Protein AF-A0A1D2X0X1-F1 (afdb_monomer_lite)

Structure (mmCIF, N/CA/C/O backbone):
data_AF-A0A1D2X0X1-F1
#
_entry.id   AF-A0A1D2X0X1-F1
#
loop_
_atom_site.group_PDB
_atom_site.id
_atom_site.type_symbol
_atom_site.label_atom_id
_atom_site.label_alt_id
_atom_site.label_comp_id
_atom_site.label_asym_id
_atom_site.label_entity_id
_atom_site.label_seq_id
_atom_site.pdbx_PDB_ins_code
_atom_site.Cartn_x
_atom_site.Cartn_y
_atom_site.Cartn_z
_atom_site.occupancy
_atom_site.B_iso_or_equiv
_atom_site.auth_seq_id
_atom_site.auth_comp_id
_atom_site.auth_asym_id
_atom_site.auth_atom_id
_atom_site.pdbx_PDB_model_num
ATOM 1 N N . MET A 1 1 ? 29.773 5.468 -53.643 1.00 61.97 1 MET A N 1
ATOM 2 C CA . MET A 1 1 ? 28.928 6.617 -53.237 1.00 61.97 1 MET A CA 1
ATOM 3 C C . MET A 1 1 ? 27.616 6.232 -52.549 1.00 61.97 1 MET A C 1
ATOM 5 O O . MET A 1 1 ? 27.159 7.036 -51.750 1.00 61.97 1 MET A O 1
ATOM 9 N N . ASN A 1 2 ? 26.991 5.072 -52.814 1.00 73.50 2 ASN A N 1
ATOM 10 C CA . ASN A 1 2 ? 25.736 4.697 -52.133 1.00 73.50 2 ASN A CA 1
ATOM 11 C C . ASN A 1 2 ? 25.970 4.148 -50.710 1.00 73.50 2 ASN A C 1
ATOM 13 O O . ASN A 1 2 ? 25.295 4.549 -49.770 1.00 73.50 2 ASN A O 1
ATOM 17 N N . ASN A 1 3 ? 27.006 3.321 -50.540 1.00 83.44 3 ASN A N 1
ATOM 18 C CA . ASN A 1 3 ? 27.314 2.669 -49.263 1.00 83.44 3 ASN A CA 1
ATOM 19 C C . ASN A 1 3 ? 27.646 3.668 -48.139 1.00 83.44 3 ASN A C 1
ATOM 21 O O . ASN A 1 3 ? 27.204 3.473 -47.015 1.00 83.44 3 ASN A O 1
ATOM 25 N N . ASP A 1 4 ? 28.338 4.775 -48.437 1.00 90.62 4 ASP A N 1
ATOM 26 C CA . ASP A 1 4 ? 28.679 5.795 -47.428 1.00 90.62 4 ASP A CA 1
ATOM 27 C C . ASP A 1 4 ? 27.447 6.538 -46.892 1.00 90.62 4 ASP A C 1
ATOM 29 O O . ASP A 1 4 ? 27.435 6.982 -45.745 1.00 90.62 4 ASP A O 1
ATOM 33 N N . LYS A 1 5 ? 26.401 6.693 -47.716 1.00 91.38 5 LYS A N 1
ATOM 34 C CA . LYS A 1 5 ? 25.130 7.284 -47.274 1.00 91.38 5 LYS A CA 1
ATOM 35 C C . LYS A 1 5 ? 24.386 6.321 -46.357 1.00 91.38 5 LYS A C 1
ATOM 37 O O . LYS A 1 5 ? 23.976 6.728 -45.277 1.00 91.38 5 LYS A O 1
ATOM 42 N N . THR A 1 6 ? 24.307 5.049 -46.747 1.00 95.06 6 THR A N 1
ATOM 43 C CA . THR A 1 6 ? 23.699 3.994 -45.928 1.00 95.06 6 THR A CA 1
ATOM 44 C C . THR A 1 6 ? 24.412 3.836 -44.584 1.00 95.06 6 THR A C 1
ATOM 46 O O . THR A 1 6 ? 23.749 3.744 -43.559 1.00 95.06 6 THR A O 1
ATOM 49 N N . ILE A 1 7 ? 25.749 3.878 -44.554 1.00 96.38 7 ILE A N 1
ATOM 50 C CA . ILE A 1 7 ? 26.522 3.827 -43.301 1.00 96.38 7 ILE A CA 1
ATOM 51 C C . ILE A 1 7 ? 26.150 5.002 -42.388 1.00 96.38 7 ILE A C 1
ATOM 53 O O . ILE A 1 7 ? 25.813 4.784 -41.229 1.00 96.38 7 ILE A O 1
ATOM 57 N N . LYS A 1 8 ? 26.111 6.233 -42.913 1.00 96.69 8 LYS A N 1
ATOM 58 C CA . LYS A 1 8 ? 25.732 7.417 -42.122 1.00 96.69 8 LYS A CA 1
ATOM 59 C C . LYS A 1 8 ? 24.296 7.367 -41.600 1.00 96.69 8 LYS A C 1
ATOM 61 O O . LYS A 1 8 ? 24.014 7.894 -40.527 1.00 96.69 8 LYS A O 1
ATOM 66 N N . GLU A 1 9 ? 23.370 6.794 -42.361 1.00 97.00 9 GLU A N 1
ATOM 67 C CA . GLU A 1 9 ? 21.982 6.601 -41.924 1.00 97.00 9 GLU A CA 1
ATOM 68 C C . GLU A 1 9 ? 21.896 5.568 -40.796 1.00 97.00 9 GLU A C 1
ATOM 70 O O . GLU A 1 9 ? 21.239 5.824 -39.788 1.00 97.00 9 GLU A O 1
ATOM 75 N N . LEU A 1 10 ? 22.632 4.459 -40.911 1.00 97.56 10 LEU A N 1
ATOM 76 C CA . LEU A 1 10 ? 22.726 3.447 -39.859 1.00 97.56 10 LEU A CA 1
ATOM 77 C C . LEU A 1 10 ? 23.386 3.992 -38.585 1.00 97.56 10 LEU A C 1
ATOM 79 O O . LEU A 1 10 ? 22.914 3.704 -37.491 1.00 97.56 10 LEU A O 1
ATOM 83 N N . GLU A 1 11 ? 24.427 4.820 -38.691 1.00 97.88 11 GLU A N 1
ATOM 84 C CA . GLU A 1 11 ? 25.064 5.467 -37.532 1.00 97.88 11 GLU A CA 1
ATOM 85 C C . GLU A 1 11 ? 24.099 6.397 -36.780 1.00 97.88 11 GLU A C 1
ATOM 87 O O . GLU A 1 11 ? 24.062 6.407 -35.544 1.00 97.88 11 GLU A O 1
ATOM 92 N N . LYS A 1 12 ? 23.281 7.161 -37.517 1.00 97.88 12 LYS A N 1
ATOM 93 C CA . LYS A 1 12 ? 22.231 8.003 -36.924 1.00 97.88 12 LYS A CA 1
ATOM 94 C C . LYS A 1 12 ? 21.179 7.165 -36.216 1.00 97.88 12 LYS A C 1
ATOM 96 O O . LYS A 1 12 ? 20.780 7.511 -35.108 1.00 97.88 12 LYS A O 1
ATOM 101 N N . GLU A 1 13 ? 20.760 6.071 -36.838 1.00 98.12 13 GLU A N 1
ATOM 102 C CA . GLU A 1 13 ? 19.773 5.165 -36.265 1.00 98.12 13 GLU A CA 1
ATOM 103 C C . GLU A 1 13 ? 20.299 4.482 -34.999 1.00 98.12 13 GLU A C 1
ATOM 105 O O . GLU A 1 13 ? 19.615 4.469 -33.981 1.00 98.12 13 GLU A O 1
ATOM 110 N N . ILE A 1 14 ? 21.550 4.013 -35.004 1.00 98.38 14 ILE A N 1
ATOM 111 C CA . ILE A 1 14 ? 22.216 3.466 -33.812 1.00 98.38 14 ILE A CA 1
ATOM 112 C C . ILE A 1 14 ? 22.256 4.507 -32.689 1.00 98.38 14 ILE A C 1
ATOM 114 O O . ILE A 1 14 ? 21.971 4.191 -31.537 1.00 98.38 14 ILE A O 1
ATOM 118 N N . THR A 1 15 ? 22.581 5.759 -33.014 1.00 98.50 15 THR A N 1
ATOM 119 C CA . THR A 1 15 ? 22.613 6.847 -32.026 1.00 98.50 15 THR A CA 1
ATOM 120 C C . THR A 1 15 ? 21.223 7.118 -31.445 1.00 98.50 15 THR A C 1
ATOM 122 O O . THR A 1 15 ? 21.086 7.264 -30.231 1.00 98.50 15 THR A O 1
ATOM 125 N N . ARG A 1 16 ? 20.183 7.132 -32.291 1.00 98.62 16 ARG A N 1
ATOM 126 C CA . ARG A 1 16 ? 18.783 7.290 -31.867 1.00 98.62 16 ARG A CA 1
ATOM 127 C C . ARG A 1 16 ? 18.351 6.153 -30.940 1.00 98.62 16 ARG A C 1
ATOM 129 O O . ARG A 1 16 ? 17.842 6.416 -29.856 1.00 98.62 16 ARG A O 1
ATOM 136 N N . LEU A 1 17 ? 18.610 4.906 -31.335 1.00 98.62 17 LEU A N 1
ATOM 137 C CA . LEU A 1 17 ? 18.258 3.718 -30.554 1.00 98.62 17 LEU A CA 1
ATOM 138 C C . LEU A 1 17 ? 18.994 3.668 -29.209 1.00 98.62 17 LEU A C 1
ATOM 140 O O . LEU A 1 17 ? 18.398 3.286 -28.205 1.00 98.62 17 LEU A O 1
ATOM 144 N N . HIS A 1 18 ? 20.262 4.088 -29.151 1.00 98.50 18 HIS A N 1
ATOM 145 C CA . HIS A 1 18 ? 20.968 4.222 -27.874 1.00 98.50 18 HIS A CA 1
ATOM 146 C C . HIS A 1 18 ? 20.298 5.248 -26.952 1.00 98.50 18 HIS A C 1
ATOM 148 O O . HIS A 1 18 ? 20.120 4.959 -25.769 1.00 98.50 18 HIS A O 1
ATOM 154 N N . GLY A 1 19 ? 19.869 6.394 -27.493 1.00 98.62 19 GLY A N 1
ATOM 155 C CA . GLY A 1 19 ? 19.106 7.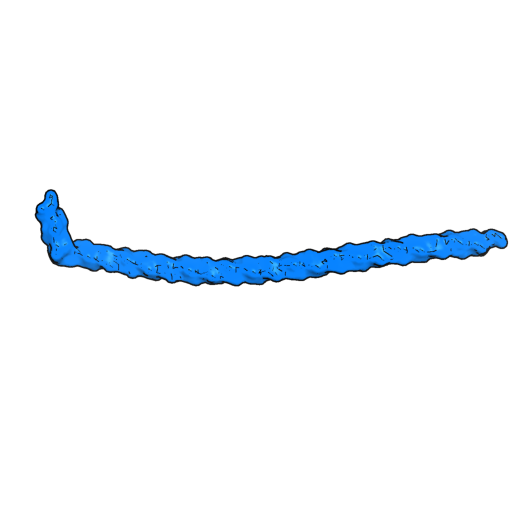389 -26.735 1.00 98.62 19 GLY A CA 1
ATOM 156 C C . GLY A 1 19 ? 17.812 6.812 -26.157 1.00 98.62 19 GLY A C 1
ATOM 157 O O . GLY A 1 19 ? 17.561 6.936 -24.960 1.00 98.62 19 GLY A O 1
ATOM 158 N N . GLU A 1 20 ? 17.039 6.093 -26.972 1.00 98.69 20 GLU A N 1
ATOM 159 C CA . GLU A 1 20 ? 15.789 5.452 -26.535 1.00 98.69 20 GLU A CA 1
ATOM 160 C C . GLU A 1 20 ? 16.018 4.394 -25.452 1.00 98.69 20 GLU A C 1
ATOM 162 O O . GLU A 1 20 ? 15.270 4.320 -24.476 1.00 98.69 20 GLU A O 1
ATOM 167 N N . ILE A 1 21 ? 17.081 3.596 -25.575 1.00 98.62 21 ILE A N 1
ATOM 168 C CA . ILE A 1 21 ? 17.460 2.614 -24.554 1.00 98.62 21 ILE A CA 1
ATOM 169 C C . ILE A 1 21 ? 17.793 3.305 -23.227 1.00 98.62 21 ILE A C 1
ATOM 171 O O . ILE A 1 21 ? 17.394 2.819 -22.165 1.00 98.62 21 ILE A O 1
ATOM 175 N N . ASP A 1 22 ? 18.520 4.419 -23.260 1.00 98.69 22 ASP A N 1
ATOM 176 C CA . ASP A 1 22 ? 18.898 5.141 -22.047 1.00 98.69 22 ASP A CA 1
ATOM 177 C C . ASP A 1 22 ? 17.695 5.829 -21.386 1.00 98.69 22 ASP A C 1
ATOM 179 O O . ASP A 1 22 ? 17.554 5.782 -20.159 1.00 98.69 22 ASP A O 1
ATOM 183 N N . GLU A 1 23 ? 16.770 6.380 -22.174 1.00 98.69 23 GLU A N 1
ATOM 184 C CA . GLU A 1 23 ? 15.492 6.900 -21.676 1.00 98.69 23 GLU A CA 1
ATOM 185 C C . GLU A 1 23 ? 14.652 5.806 -21.010 1.00 98.69 23 GLU A C 1
ATOM 187 O O . GLU A 1 23 ? 14.187 5.979 -19.878 1.00 98.69 23 GLU A O 1
ATOM 192 N N . LEU A 1 24 ? 14.514 4.644 -21.656 1.00 98.69 24 LEU A N 1
ATOM 193 C CA . LEU A 1 24 ? 13.785 3.503 -21.102 1.00 98.69 24 LEU A CA 1
ATOM 194 C C . LEU A 1 24 ? 14.412 2.999 -19.800 1.00 98.69 24 LEU A C 1
ATOM 196 O O . LEU A 1 24 ? 13.693 2.756 -18.829 1.00 98.69 24 LEU A O 1
ATOM 200 N N . LYS A 1 25 ? 15.745 2.896 -19.727 1.00 98.62 25 LYS A N 1
ATOM 201 C CA . LYS A 1 25 ? 16.452 2.526 -18.487 1.00 98.62 25 LYS A CA 1
ATOM 202 C C . LYS A 1 25 ? 16.184 3.522 -17.364 1.00 98.62 25 LYS A C 1
ATOM 204 O O . LYS A 1 25 ? 15.973 3.114 -16.221 1.00 98.62 25 LYS A O 1
ATOM 209 N N . ASN A 1 26 ? 16.196 4.816 -17.668 1.00 98.62 26 ASN A N 1
ATOM 210 C CA . ASN A 1 26 ? 15.927 5.853 -16.677 1.00 98.62 26 ASN A CA 1
ATOM 211 C C . ASN A 1 26 ? 14.476 5.804 -16.188 1.00 98.62 26 ASN A C 1
ATOM 213 O O . ASN A 1 26 ? 14.240 5.895 -14.983 1.00 98.62 26 ASN A O 1
ATOM 217 N N . ASN A 1 27 ? 13.517 5.595 -17.089 1.00 98.69 27 ASN A N 1
ATOM 218 C CA . ASN A 1 27 ? 12.108 5.438 -16.730 1.00 98.69 27 ASN A CA 1
ATOM 219 C C . ASN A 1 27 ? 11.879 4.187 -15.877 1.00 98.69 27 ASN A C 1
ATOM 221 O O . ASN A 1 27 ? 11.229 4.276 -14.838 1.00 98.69 27 ASN A O 1
ATOM 225 N N . TYR A 1 28 ? 12.486 3.056 -16.245 1.00 98.62 28 TYR A N 1
ATOM 226 C CA . TYR A 1 28 ? 12.430 1.829 -15.451 1.00 98.62 28 TYR A CA 1
ATOM 227 C C . TYR A 1 28 ? 12.984 2.037 -14.036 1.00 98.62 28 TYR A C 1
ATOM 229 O O . TYR A 1 28 ? 12.366 1.620 -13.060 1.00 98.62 28 TYR A O 1
ATOM 237 N N . ARG A 1 29 ? 14.123 2.731 -13.895 1.00 98.62 29 ARG A N 1
ATOM 238 C CA . ARG A 1 29 ? 14.694 3.048 -12.574 1.00 98.62 29 ARG A CA 1
ATOM 239 C C . ARG A 1 29 ? 13.747 3.894 -11.726 1.00 98.62 29 ARG A C 1
ATOM 241 O O . ARG A 1 29 ? 13.567 3.577 -10.556 1.00 98.62 29 ARG A O 1
ATOM 248 N N . LYS A 1 30 ? 13.129 4.930 -12.306 1.00 98.62 30 LYS A N 1
ATOM 249 C CA . LYS A 1 30 ? 12.148 5.775 -11.601 1.00 98.62 30 LYS A CA 1
ATOM 250 C C . LYS A 1 30 ? 10.952 4.957 -11.121 1.00 98.62 30 LYS A C 1
ATOM 252 O O . LYS A 1 30 ? 10.658 4.967 -9.932 1.00 98.62 30 LYS A O 1
ATOM 257 N N . GLN A 1 31 ? 10.349 4.174 -12.013 1.00 98.62 31 GLN A N 1
ATOM 258 C CA . GLN A 1 31 ? 9.216 3.310 -11.670 1.00 98.62 31 GLN A CA 1
ATOM 259 C C . GLN A 1 31 ? 9.589 2.278 -10.601 1.00 98.62 31 GLN A C 1
ATOM 261 O O . GLN A 1 31 ? 8.827 2.042 -9.672 1.00 98.62 31 GLN A O 1
ATOM 266 N N . SER A 1 32 ? 10.787 1.693 -10.677 1.00 98.56 32 SER A N 1
ATOM 267 C CA . SER A 1 32 ? 11.265 0.758 -9.657 1.00 98.56 32 SER A CA 1
ATOM 268 C C . SER A 1 32 ? 11.419 1.419 -8.283 1.00 98.56 32 SER A C 1
ATOM 270 O O . SER A 1 32 ? 11.175 0.762 -7.273 1.00 98.56 32 SER A O 1
ATOM 272 N N . MET A 1 33 ? 11.824 2.691 -8.226 1.00 98.50 33 MET A N 1
ATOM 273 C CA . MET A 1 33 ? 11.897 3.444 -6.970 1.00 98.50 33 MET A CA 1
ATOM 274 C C . MET A 1 33 ? 10.505 3.770 -6.424 1.00 98.50 33 MET A C 1
ATOM 276 O O . MET A 1 33 ? 10.282 3.596 -5.230 1.00 98.50 33 MET A O 1
ATOM 280 N N . GLU A 1 34 ? 9.571 4.185 -7.283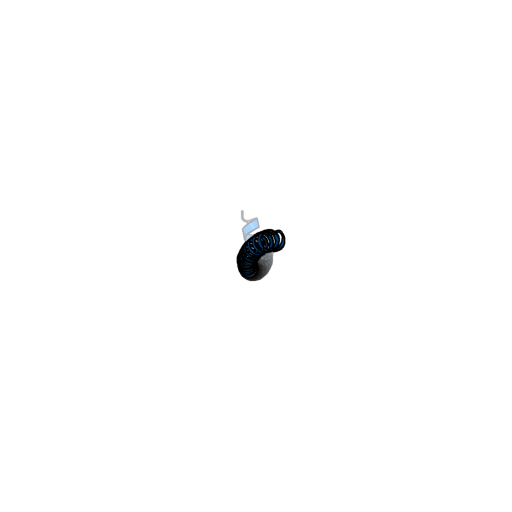 1.00 98.62 34 GLU A N 1
ATOM 281 C CA . GLU A 1 34 ? 8.172 4.443 -6.910 1.00 98.62 34 GLU A CA 1
ATOM 282 C C . GLU A 1 34 ? 7.502 3.183 -6.346 1.00 98.62 34 GLU A C 1
ATOM 284 O O . GLU A 1 34 ? 6.879 3.230 -5.290 1.00 98.62 34 GLU A O 1
ATOM 289 N N . VAL A 1 35 ? 7.701 2.027 -6.990 1.00 98.50 35 VAL A N 1
ATOM 290 C CA . VAL A 1 35 ? 7.222 0.735 -6.474 1.00 98.50 35 VAL A CA 1
ATOM 291 C C . VAL A 1 35 ? 7.825 0.440 -5.101 1.00 98.50 35 VAL A C 1
ATOM 293 O O . VAL A 1 35 ? 7.101 0.030 -4.200 1.00 98.50 35 VAL A O 1
ATOM 296 N N . GLY A 1 36 ? 9.126 0.678 -4.916 1.00 98.62 36 GLY A N 1
ATOM 297 C CA . GLY A 1 36 ? 9.775 0.507 -3.616 1.00 98.62 36 GLY A CA 1
ATOM 298 C C . GLY A 1 36 ? 9.157 1.386 -2.525 1.00 98.62 36 GLY A C 1
ATOM 299 O O . GLY A 1 36 ? 8.881 0.898 -1.435 1.00 98.62 36 GLY A O 1
ATOM 300 N N . GLN A 1 37 ? 8.884 2.659 -2.825 1.00 98.62 37 GLN A N 1
ATOM 301 C CA . GLN A 1 37 ? 8.222 3.581 -1.894 1.00 98.62 37 GLN A CA 1
ATOM 302 C C . GLN A 1 37 ? 6.816 3.103 -1.520 1.00 98.62 37 GLN A C 1
ATOM 304 O O . GLN A 1 37 ? 6.491 3.045 -0.338 1.00 98.62 37 GLN A O 1
ATOM 309 N N . LEU A 1 38 ? 6.020 2.681 -2.506 1.00 98.69 38 LEU A N 1
ATOM 310 C CA . LEU A 1 38 ? 4.671 2.162 -2.271 1.00 98.69 38 LEU A CA 1
ATOM 311 C C . LEU A 1 38 ? 4.667 0.890 -1.414 1.00 98.69 38 LEU A C 1
ATOM 313 O O . LEU A 1 38 ? 3.748 0.696 -0.621 1.00 98.69 38 LEU A O 1
ATOM 317 N N . VAL A 1 39 ? 5.676 0.023 -1.551 1.00 98.56 39 VAL A N 1
ATOM 318 C CA . VAL A 1 39 ? 5.822 -1.161 -0.689 1.00 98.56 39 VAL A CA 1
ATOM 319 C C . VAL A 1 39 ? 6.029 -0.742 0.766 1.00 98.56 39 VAL A C 1
ATOM 321 O O . VAL A 1 39 ? 5.302 -1.225 1.630 1.00 98.56 39 VAL A O 1
ATOM 324 N N . PHE A 1 40 ? 6.941 0.197 1.035 1.00 98.31 40 PHE A N 1
ATOM 325 C CA . PHE A 1 40 ? 7.169 0.696 2.397 1.00 98.31 40 PHE A CA 1
ATOM 326 C C . PHE A 1 40 ? 5.933 1.391 2.983 1.00 98.31 40 PHE A C 1
ATOM 328 O O . PHE A 1 40 ? 5.572 1.139 4.130 1.00 98.31 40 PHE A O 1
ATOM 335 N N . GLU A 1 41 ? 5.240 2.221 2.198 1.00 98.56 41 GLU A N 1
ATOM 336 C CA . GLU A 1 41 ? 3.994 2.860 2.640 1.00 98.56 41 GLU A CA 1
ATOM 337 C C . GLU A 1 41 ? 2.913 1.830 3.000 1.00 98.56 41 GLU A C 1
ATOM 339 O O . GLU A 1 41 ? 2.170 2.014 3.966 1.00 98.56 41 GLU A O 1
ATOM 344 N N . ASN A 1 42 ? 2.827 0.731 2.247 1.00 98.44 42 ASN A N 1
ATOM 345 C CA . ASN A 1 42 ? 1.881 -0.346 2.522 1.00 98.44 42 ASN A CA 1
ATOM 346 C C . ASN A 1 42 ? 2.227 -1.083 3.828 1.00 98.44 42 ASN A C 1
ATOM 348 O O . ASN A 1 42 ? 1.353 -1.279 4.671 1.00 98.44 42 ASN A O 1
ATOM 352 N N . GLU A 1 43 ? 3.506 -1.399 4.052 1.00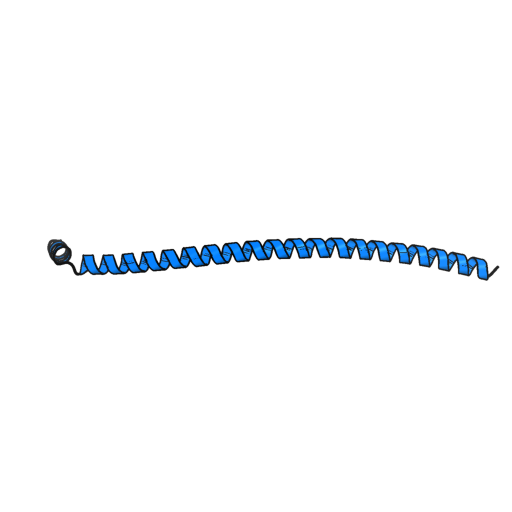 98.44 43 GLU A N 1
ATOM 353 C CA . GLU A 1 43 ? 3.977 -2.008 5.305 1.00 98.44 43 GLU A CA 1
ATOM 354 C C . GLU A 1 43 ? 3.678 -1.124 6.533 1.00 98.44 43 GLU A C 1
ATOM 356 O O . GLU A 1 43 ? 3.197 -1.617 7.561 1.00 98.44 43 GLU A O 1
ATOM 361 N N . ASP A 1 44 ? 3.880 0.192 6.419 1.00 98.56 44 ASP A N 1
ATOM 362 C CA . ASP A 1 44 ? 3.554 1.158 7.475 1.00 98.56 44 ASP A CA 1
ATOM 363 C C . ASP A 1 44 ? 2.044 1.213 7.766 1.00 98.56 44 ASP A C 1
ATOM 365 O O . ASP A 1 44 ? 1.612 1.276 8.929 1.00 98.56 44 ASP A O 1
ATOM 369 N N . LEU A 1 45 ? 1.213 1.173 6.720 1.00 98.69 45 LEU A N 1
ATOM 370 C CA . LEU A 1 45 ? -0.242 1.121 6.860 1.00 98.69 45 LEU A CA 1
ATOM 371 C C . LEU A 1 45 ? -0.699 -0.176 7.531 1.00 98.69 45 LEU A C 1
ATOM 373 O O . LEU A 1 45 ? -1.543 -0.122 8.432 1.00 98.69 45 LEU A O 1
ATOM 377 N N . ASP A 1 46 ? -0.120 -1.317 7.165 1.00 98.62 46 ASP A N 1
ATOM 378 C CA . ASP A 1 46 ? -0.401 -2.607 7.795 1.00 98.62 46 ASP A CA 1
ATOM 379 C C . ASP A 1 46 ? -0.041 -2.598 9.285 1.00 98.62 46 ASP A C 1
ATOM 381 O O . ASP A 1 46 ? -0.833 -3.037 10.132 1.00 98.62 46 ASP A O 1
ATOM 385 N N . PHE A 1 47 ? 1.110 -2.021 9.645 1.00 98.44 47 PHE A N 1
ATOM 386 C CA . PHE A 1 47 ? 1.487 -1.834 11.045 1.00 98.44 47 PHE A CA 1
ATOM 387 C C . PHE A 1 47 ? 0.459 -0.977 11.799 1.00 98.44 47 PHE A C 1
ATOM 389 O O . PHE A 1 47 ? -0.003 -1.350 12.886 1.00 98.44 47 PHE A O 1
ATOM 396 N N . LYS A 1 48 ? 0.036 0.147 11.208 1.00 98.56 48 LYS A N 1
ATOM 397 C CA . LYS A 1 48 ? -0.969 1.041 11.800 1.00 98.56 48 LYS A CA 1
ATOM 398 C C . LYS A 1 48 ? -2.323 0.352 11.975 1.00 98.56 48 LYS A C 1
ATOM 400 O O . LYS A 1 48 ? -2.949 0.503 13.026 1.00 98.56 48 LYS A O 1
ATOM 405 N N . ILE A 1 49 ? -2.766 -0.430 10.991 1.00 98.69 49 ILE A N 1
ATOM 406 C CA . ILE A 1 49 ? -4.004 -1.216 11.063 1.00 98.69 49 ILE A CA 1
ATOM 407 C C . ILE A 1 49 ? -3.932 -2.224 12.212 1.00 98.69 49 ILE A C 1
ATOM 409 O O . ILE A 1 49 ? -4.884 -2.341 12.985 1.00 98.69 49 ILE A O 1
ATOM 413 N N . ASN A 1 50 ? -2.813 -2.933 12.358 1.00 98.56 50 ASN A N 1
ATOM 414 C CA . ASN A 1 50 ? -2.642 -3.913 13.429 1.00 98.56 50 ASN A CA 1
ATOM 415 C C . ASN A 1 50 ? -2.655 -3.260 14.816 1.00 98.56 50 ASN A C 1
ATOM 417 O O . ASN A 1 50 ? -3.308 -3.774 15.728 1.00 98.56 50 ASN A O 1
ATOM 421 N N . LYS A 1 51 ? -2.023 -2.090 14.961 1.00 98.69 51 LYS A N 1
ATOM 422 C CA . LYS A 1 51 ? -2.081 -1.303 16.199 1.00 98.69 51 LYS A CA 1
ATOM 423 C C . LYS A 1 51 ? -3.517 -0.895 16.543 1.00 98.69 51 LYS A C 1
ATOM 425 O O . LYS A 1 51 ? -3.979 -1.173 17.647 1.00 98.69 51 LYS A O 1
ATOM 430 N N . LEU A 1 52 ? -4.251 -0.330 15.584 1.00 98.69 52 LEU A N 1
ATOM 431 C CA . LEU A 1 52 ? -5.645 0.082 15.782 1.00 98.69 52 LEU A CA 1
ATOM 432 C C . LEU A 1 52 ? -6.570 -1.103 16.103 1.00 98.69 52 LEU A C 1
ATOM 434 O O . LEU A 1 52 ? -7.472 -0.982 16.930 1.00 98.69 52 LEU A O 1
ATOM 438 N N . LYS A 1 53 ? -6.352 -2.270 15.484 1.00 98.62 53 LYS A N 1
ATOM 439 C CA . LYS A 1 53 ? -7.099 -3.499 15.807 1.00 98.62 53 LYS A CA 1
ATOM 440 C C . LYS A 1 53 ? -6.885 -3.931 17.257 1.00 98.62 53 LYS A C 1
ATOM 442 O O 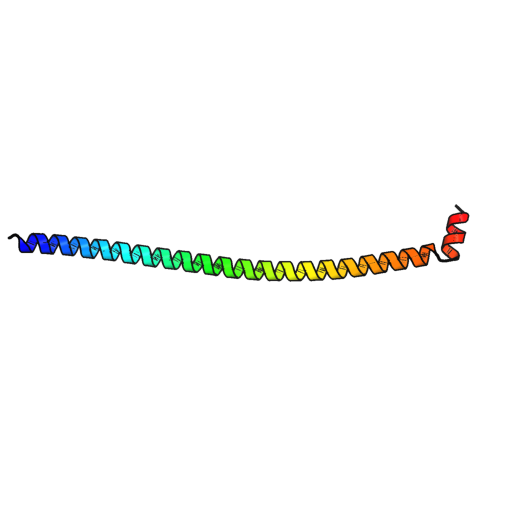. LYS A 1 53 ? -7.848 -4.348 17.906 1.00 98.62 53 LYS A O 1
ATOM 447 N N . LYS A 1 54 ? -5.650 -3.830 17.756 1.00 98.56 54 LYS A N 1
ATOM 448 C CA . LYS A 1 54 ? -5.322 -4.139 19.150 1.00 98.56 54 LYS A CA 1
ATOM 449 C C . LYS A 1 54 ? -6.006 -3.160 20.105 1.00 98.56 54 LYS A C 1
ATOM 451 O O . LYS A 1 54 ? -6.759 -3.609 20.962 1.00 98.56 54 LYS A O 1
ATOM 456 N N . GLU A 1 55 ? -5.849 -1.856 19.879 1.00 98.56 55 GLU A N 1
ATOM 457 C CA . GLU A 1 55 ? -6.489 -0.809 20.694 1.00 98.56 55 GLU A CA 1
ATOM 458 C C . GLU A 1 55 ? -8.019 -0.971 20.732 1.00 98.56 55 GLU A C 1
ATOM 460 O O . GLU A 1 55 ? -8.639 -0.933 21.790 1.00 98.56 55 GLU A O 1
ATOM 465 N N . ASN A 1 56 ? -8.651 -1.245 19.587 1.00 98.56 56 ASN A N 1
ATOM 466 C CA . ASN A 1 56 ? -10.095 -1.482 19.524 1.00 98.56 56 ASN A CA 1
ATOM 467 C C . ASN A 1 56 ? -10.528 -2.748 20.287 1.00 98.56 56 ASN A C 1
ATOM 469 O O . ASN A 1 56 ? -11.641 -2.812 20.802 1.00 98.56 56 ASN A O 1
ATOM 473 N N . SER A 1 57 ? -9.677 -3.774 20.350 1.00 98.56 57 SER A N 1
ATOM 474 C CA . SER A 1 57 ? -9.967 -4.987 21.123 1.00 98.56 57 SER A CA 1
ATOM 475 C C . SER A 1 57 ? -9.875 -4.721 22.626 1.00 98.56 57 SER A C 1
ATOM 477 O O . SER A 1 57 ? -10.754 -5.149 23.368 1.00 98.56 57 SER A O 1
ATOM 479 N N . GLU A 1 58 ? -8.873 -3.956 23.061 1.00 98.62 58 GLU A N 1
ATOM 480 C CA . GLU A 1 58 ? -8.714 -3.526 24.457 1.00 98.62 58 GLU A CA 1
ATOM 481 C C . GLU A 1 58 ? -9.905 -2.669 24.912 1.00 98.62 58 GLU A C 1
ATOM 483 O O . GLU A 1 58 ? -10.531 -2.970 25.926 1.00 98.62 58 GLU A O 1
ATOM 488 N N . LEU A 1 59 ? -10.313 -1.686 24.103 1.00 98.56 59 LEU A N 1
ATOM 489 C CA . LEU A 1 59 ? -11.483 -0.848 24.393 1.00 98.56 59 LEU A CA 1
ATOM 490 C C . LEU A 1 59 ? -12.794 -1.643 24.457 1.00 98.56 59 LEU A C 1
ATOM 492 O O . LEU A 1 59 ? -13.696 -1.305 25.227 1.00 98.56 59 LEU A O 1
ATOM 496 N N . LYS A 1 60 ? -12.939 -2.696 23.643 1.00 98.50 60 LYS A N 1
ATOM 497 C CA . LYS A 1 60 ? -14.110 -3.581 23.715 1.00 98.50 60 LYS A CA 1
ATOM 498 C C . LYS A 1 60 ? -14.163 -4.330 25.042 1.00 98.50 60 LYS A C 1
ATOM 500 O O . LYS A 1 60 ? -15.238 -4.376 25.633 1.00 98.50 60 LYS A O 1
ATOM 505 N N . LEU A 1 61 ? -13.029 -4.858 25.504 1.00 98.38 61 LEU A N 1
ATOM 506 C CA . LEU A 1 61 ? -12.934 -5.539 26.796 1.00 98.38 61 LEU A CA 1
ATOM 507 C C . LEU A 1 61 ? -13.256 -4.581 27.947 1.00 98.38 61 LEU A C 1
ATOM 509 O O . LEU A 1 61 ? -14.126 -4.884 28.758 1.00 98.38 61 LEU A O 1
ATOM 513 N N . GLU A 1 62 ? -12.661 -3.387 27.959 1.00 98.31 62 GLU A N 1
ATOM 514 C CA . GLU A 1 62 ? -12.943 -2.369 28.982 1.00 98.31 62 GLU A CA 1
ATOM 515 C C . GLU A 1 62 ? -14.437 -1.994 29.017 1.00 98.31 62 GLU A C 1
ATOM 517 O O . GLU A 1 62 ? -15.053 -1.884 30.077 1.00 98.31 62 GLU A O 1
ATOM 522 N N . ASN A 1 63 ? -15.073 -1.856 27.851 1.00 98.38 63 ASN A N 1
ATOM 523 C CA . ASN A 1 63 ? -16.504 -1.567 27.771 1.00 98.38 63 ASN A CA 1
ATOM 524 C C . ASN A 1 63 ? -17.368 -2.730 28.295 1.00 98.38 63 ASN A C 1
ATOM 526 O O . ASN A 1 63 ? -18.400 -2.505 28.929 1.00 98.38 63 ASN A O 1
ATOM 530 N N . GLU A 1 64 ? -16.977 -3.979 28.042 1.00 98.38 64 GLU A N 1
ATOM 531 C CA . GLU A 1 64 ? -17.653 -5.155 28.602 1.00 98.38 64 GLU A CA 1
ATOM 532 C C . GLU A 1 64 ? -17.522 -5.215 30.128 1.00 98.38 64 GLU A C 1
ATOM 534 O O . GLU A 1 64 ? -18.525 -5.424 30.818 1.00 98.38 64 GLU A O 1
ATOM 539 N N . GLU A 1 65 ? -16.333 -4.939 30.663 1.00 98.06 65 GLU A N 1
ATOM 540 C CA . GLU A 1 65 ? -16.083 -4.853 32.104 1.00 98.06 65 GLU A CA 1
ATOM 541 C C . GLU A 1 65 ? -16.931 -3.756 32.755 1.00 98.06 65 GLU A C 1
ATOM 543 O O . GLU A 1 65 ? -17.635 -4.013 33.734 1.00 98.06 65 GLU A O 1
ATOM 548 N N . LEU A 1 66 ? -16.962 -2.555 32.170 1.00 97.62 66 LEU A N 1
ATOM 549 C CA . LEU A 1 66 ? -17.784 -1.446 32.660 1.00 97.62 66 LEU A CA 1
ATOM 550 C C . LEU A 1 66 ? -19.281 -1.767 32.617 1.00 97.62 66 LEU A C 1
ATOM 552 O O . LEU A 1 66 ? -20.018 -1.419 33.544 1.00 97.62 66 LEU A O 1
ATOM 556 N N . LYS A 1 67 ? -19.756 -2.452 31.568 1.00 97.19 67 LYS A N 1
ATOM 557 C CA . LYS A 1 67 ? -21.148 -2.924 31.492 1.00 97.19 67 LYS A CA 1
ATOM 558 C C . LYS A 1 67 ? -21.458 -3.937 32.590 1.00 97.19 67 LYS A C 1
ATOM 560 O O . LYS A 1 67 ? -22.530 -3.854 33.193 1.00 97.19 67 LYS A O 1
ATOM 565 N N . SER A 1 68 ? -20.541 -4.867 32.855 1.00 96.38 68 SER A N 1
ATOM 566 C CA . SER A 1 68 ? -20.687 -5.847 33.933 1.00 96.38 68 SER A CA 1
ATOM 567 C C . SER A 1 68 ? -20.733 -5.158 35.298 1.00 96.38 68 SER A C 1
ATOM 569 O O . SER A 1 68 ? -21.692 -5.337 36.050 1.00 96.38 68 SER A O 1
ATOM 571 N N . PHE A 1 69 ? -19.775 -4.268 35.566 1.00 96.31 69 PHE A N 1
ATOM 572 C CA . PHE A 1 69 ? -19.708 -3.485 36.797 1.00 96.31 69 PHE A CA 1
ATOM 573 C C . PHE A 1 69 ? -20.973 -2.646 37.014 1.00 96.31 69 PHE A C 1
ATOM 575 O O . PHE A 1 69 ? -21.562 -2.659 38.095 1.00 96.31 69 PHE A O 1
ATOM 582 N N . LYS A 1 70 ? -21.460 -1.961 35.971 1.00 94.56 70 LYS A N 1
ATOM 583 C CA . LYS A 1 70 ? -22.719 -1.209 36.033 1.00 94.56 70 LYS A CA 1
ATOM 584 C C . LYS A 1 70 ? -23.885 -2.107 36.453 1.00 94.56 70 LYS A C 1
ATOM 586 O O . LYS A 1 70 ? -24.656 -1.729 37.334 1.00 94.56 70 LYS A O 1
ATOM 591 N N . LYS A 1 71 ? -24.000 -3.299 35.861 1.00 93.81 71 LYS A N 1
ATOM 592 C CA . LYS A 1 71 ? -25.056 -4.264 36.192 1.00 93.81 71 LYS A CA 1
ATOM 593 C C . LYS A 1 71 ? -24.949 -4.754 37.640 1.00 93.81 71 LYS A C 1
ATOM 595 O O . LYS A 1 71 ? -25.971 -4.886 38.315 1.00 93.81 71 LYS A O 1
ATOM 600 N N . GLU A 1 72 ? -23.743 -4.999 38.145 1.00 93.56 72 GLU A N 1
ATOM 601 C CA . GLU A 1 72 ? -23.523 -5.354 39.554 1.00 93.56 72 GLU A CA 1
ATOM 602 C C . GLU A 1 72 ? -23.953 -4.230 40.503 1.00 93.56 72 GLU A C 1
ATOM 604 O O . GLU A 1 72 ? -24.693 -4.470 41.461 1.00 93.56 72 GLU A O 1
ATOM 609 N N . VAL A 1 73 ? -23.573 -2.984 40.207 1.00 91.94 73 VAL A N 1
ATOM 610 C CA . VAL A 1 73 ? -23.978 -1.818 41.004 1.00 91.94 73 VAL A CA 1
ATOM 611 C C . VAL A 1 73 ? -25.498 -1.672 41.012 1.00 91.94 73 VAL A C 1
ATOM 613 O O . VAL A 1 73 ? -26.085 -1.555 42.087 1.00 91.94 73 VAL A O 1
ATOM 616 N N . GLU A 1 74 ? -26.149 -1.745 39.850 1.00 88.62 74 GLU A N 1
ATOM 617 C CA . GLU A 1 74 ? -27.608 -1.629 39.718 1.00 88.62 74 GLU A CA 1
ATOM 618 C C . GLU A 1 74 ? -28.367 -2.759 40.429 1.00 88.62 74 GLU A C 1
ATOM 620 O O . GLU A 1 74 ? -29.457 -2.554 40.971 1.00 88.62 74 GLU A O 1
ATOM 625 N N . THR A 1 75 ? -27.795 -3.963 40.463 1.00 89.06 75 THR A N 1
ATOM 626 C CA . THR A 1 75 ? -28.404 -5.106 41.154 1.00 89.06 75 THR A CA 1
ATOM 627 C C . THR A 1 75 ? -28.149 -5.102 42.661 1.00 89.06 75 THR A C 1
ATOM 629 O O . THR A 1 75 ? -28.923 -5.733 43.398 1.00 89.06 75 THR A O 1
ATOM 632 N N . SER A 1 76 ? -27.145 -4.352 43.130 1.00 90.06 76 SER A N 1
ATOM 633 C CA . SER A 1 76 ? -26.796 -4.231 44.544 1.00 90.06 76 SER A CA 1
ATOM 634 C C . SER A 1 76 ? -27.948 -3.662 45.384 1.00 90.06 76 SER A C 1
ATOM 636 O O . SER A 1 76 ? -28.657 -2.727 45.000 1.00 90.06 76 SER A O 1
ATOM 638 N N . LYS A 1 77 ? -28.136 -4.224 46.587 1.00 76.44 77 LYS A N 1
ATOM 639 C CA . LYS A 1 77 ? -29.191 -3.796 47.525 1.00 76.44 77 LYS A CA 1
ATOM 640 C C . LYS A 1 77 ? -29.069 -2.313 47.892 1.00 76.44 77 LYS A C 1
ATOM 642 O O . LYS A 1 77 ? -30.082 -1.629 47.995 1.00 76.44 77 LYS A O 1
ATOM 647 N N . SER A 1 78 ? -27.836 -1.825 48.047 1.00 76.19 78 SER A N 1
ATOM 648 C CA . SER A 1 78 ? -27.537 -0.429 48.384 1.00 76.19 78 SER A CA 1
ATOM 649 C C . SER A 1 78 ? -28.050 0.538 47.312 1.00 76.19 78 SER A C 1
ATOM 651 O O . SER A 1 78 ? -28.751 1.502 47.624 1.00 76.19 78 SER A O 1
ATOM 653 N N . TRP A 1 79 ? -27.786 0.241 46.035 1.00 79.50 79 TRP A N 1
ATOM 654 C CA . TRP A 1 79 ? -28.260 1.074 44.933 1.00 79.50 79 TRP A CA 1
ATOM 655 C C . TRP A 1 79 ? -29.782 1.041 44.786 1.00 79.50 79 TRP A C 1
ATOM 657 O O . TRP A 1 79 ? -30.399 2.092 44.632 1.00 79.50 79 TRP A O 1
ATOM 667 N N . LYS A 1 80 ? -30.406 -0.138 44.917 1.00 78.88 80 LYS A N 1
ATOM 668 C CA . LYS A 1 80 ? -31.873 -0.276 44.876 1.00 78.88 80 LYS A CA 1
ATOM 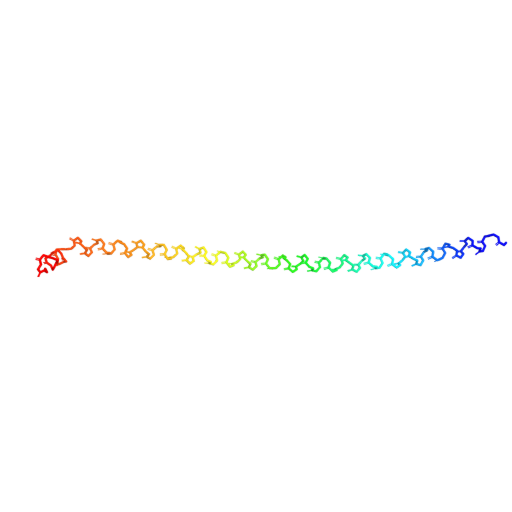669 C C . LYS A 1 80 ? -32.561 0.573 45.944 1.00 78.88 80 LYS A C 1
ATOM 671 O O . LYS A 1 80 ? -33.478 1.320 45.618 1.00 78.88 80 LYS A O 1
ATOM 676 N N . ILE A 1 81 ? -32.084 0.527 47.189 1.00 75.75 81 ILE A N 1
ATOM 677 C CA . ILE A 1 81 ? -32.619 1.360 48.279 1.00 75.75 81 ILE A CA 1
ATOM 678 C C . ILE A 1 81 ? -32.432 2.848 47.958 1.00 75.75 81 ILE A C 1
ATOM 680 O O . ILE A 1 81 ? -33.379 3.621 48.062 1.00 75.75 81 ILE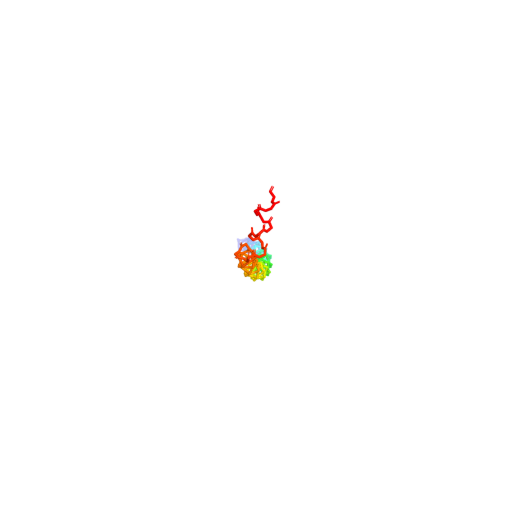 A O 1
ATOM 684 N N . LYS A 1 82 ? -31.241 3.250 47.495 1.00 79.56 82 LYS A N 1
ATOM 685 C CA . LYS A 1 82 ? -30.959 4.642 47.114 1.00 79.56 82 LYS A CA 1
ATOM 686 C C . LYS A 1 82 ? -31.847 5.134 45.964 1.00 79.56 82 LYS A C 1
ATOM 688 O O . LYS A 1 82 ? -32.234 6.296 45.965 1.00 79.56 82 LYS A O 1
ATOM 693 N N . SER A 1 83 ? -32.174 4.269 45.003 1.00 80.06 83 SER A N 1
ATOM 694 C CA . SER A 1 83 ? -33.057 4.602 43.877 1.00 80.06 83 SER A CA 1
ATOM 695 C C . SER A 1 83 ? -34.530 4.750 44.271 1.00 80.06 83 SER A C 1
ATOM 697 O O . SER A 1 83 ? -35.244 5.488 43.610 1.00 80.06 83 SER A O 1
ATOM 699 N N . LEU A 1 84 ? -34.965 4.089 45.351 1.00 78.81 84 LEU A N 1
ATOM 700 C CA . LEU A 1 84 ? -36.332 4.162 45.887 1.00 78.81 84 LEU A CA 1
ATOM 701 C C . LEU A 1 84 ? -36.550 5.356 46.834 1.00 78.81 84 LEU A C 1
ATOM 703 O O . LEU A 1 84 ? -37.687 5.683 47.152 1.00 78.81 84 LEU A O 1
ATOM 707 N N . LEU A 1 85 ? -35.464 5.966 47.320 1.00 78.69 85 LEU A N 1
ATOM 708 C CA . LEU A 1 85 ? -35.469 7.127 48.221 1.00 78.69 85 LEU A CA 1
ATOM 709 C C . LEU A 1 85 ? -35.397 8.479 47.481 1.00 78.69 85 LEU A C 1
ATOM 711 O O . LEU A 1 85 ? -35.329 9.521 48.133 1.00 78.69 85 LEU A O 1
ATOM 715 N N . LYS A 1 86 ? -35.361 8.461 46.146 1.00 54.91 86 LYS A N 1
ATOM 716 C CA . LYS A 1 86 ? -35.451 9.637 45.270 1.00 54.91 86 LYS A CA 1
ATOM 717 C C . LYS A 1 86 ? -36.859 9.756 44.708 1.00 54.91 86 LYS A C 1
ATOM 719 O O . LYS A 1 86 ? -37.296 10.914 44.546 1.00 54.91 86 LYS A O 1
#

Sequence (86 aa):
MNNDKTIKELEKEITRLHGEIDELKNNYRKQSMEVGQLVFENEDLDFKINKLKKENSELKLENEELKSFKKEVETSKSWKIKSLLK

Foldseek 3Di:
DVVVVVVVVVVVVVVVVVVVVVVVVVVVVVVVVVVVVVVVVVVVVVVVVVVVVVVVVVVVVVVVVVVVVVVVCCPDPVNVVVVVVD

pLDDT: mean 94.07, std 8.79, range [54.91, 98.69]

Radius of gyration: 36.56 Å; chains: 1; bounding box: 65×16×102 Å

Secondary structure (DSSP, 8-state):
-HHHHHHHHHHHHHHHHHHHHHHHHHHHHHHHHHHHHHHHHHHHHHHHHHHHHHHHHHHHHHHHHHHHHHHHHHHSHHHHHHHH--